Protein AF-A0A7L4TFS4-F1 (afdb_monomer_lite)

pLDDT: mean 77.37, std 21.73, range [30.05, 97.56]

Foldseek 3Di:
DDDDDPDPPPPPPPPPFWKKFWFALVRHTQAIEGADDPPPDPDPVVVVVVVVVVVPDDDDDPPPPPPPNRYWHKDPWDFDDDPPDWTKIKIKTAPPDPNCVSQDAQIKIWTQDPVRDIWIWGWHDWDWDQDPVHIMTIIMTTGPCCVCVPDDDPDDDDDPDDPQVSVCVSCVVDPDHDD

Radius of gyration: 22.45 Å; chains: 1; bounding box: 64×78×51 Å

Secondary structure (DSSP, 8-state):
-------------------EEEE-TTS-EEEEEEEPPTT----THHHHHHHHHHHH--S-----------EEEEEEEEEE--TTS--EEEEEEETT-GGGGG--TT-EEEEE-TTS-EEEEEEEEEEEEEETTEEEEEEEEEEGGGGGGS----S---SS--HHHHHHHHTTTSS----

Structure (mmCIF, N/CA/C/O backbone):
data_AF-A0A7L4TFS4-F1
#
_entry.id   AF-A0A7L4TFS4-F1
#
loop_
_atom_site.group_PDB
_atom_site.id
_atom_site.type_symbol
_atom_site.label_atom_id
_atom_site.label_alt_id
_atom_site.label_comp_id
_atom_site.label_asym_id
_atom_site.label_entity_id
_atom_site.label_seq_id
_atom_site.pdbx_PDB_ins_code
_atom_site.Cartn_x
_atom_site.Cartn_y
_atom_site.Cartn_z
_atom_site.occupancy
_atom_site.B_iso_or_equiv
_atom_site.auth_seq_id
_atom_site.auth_comp_id
_atom_site.auth_asym_id
_atom_site.auth_atom_id
_atom_site.pdbx_PDB_model_num
ATOM 1 N N . GLU A 1 1 ? 9.731 49.388 13.164 1.00 36.22 1 GLU A N 1
ATOM 2 C CA . GLU A 1 1 ? 10.157 48.911 11.827 1.00 36.22 1 GLU A CA 1
ATOM 3 C C . GLU A 1 1 ? 11.005 47.653 12.027 1.00 36.22 1 GLU A C 1
ATOM 5 O O . GLU A 1 1 ? 12.018 47.730 12.697 1.00 36.22 1 GLU A O 1
ATOM 10 N N . ARG A 1 2 ? 10.421 46.450 11.951 1.00 38.00 2 ARG A N 1
ATOM 11 C CA . ARG A 1 2 ? 10.399 45.509 10.805 1.00 38.00 2 ARG A CA 1
ATOM 12 C C . ARG A 1 2 ? 11.777 45.149 10.211 1.00 38.00 2 ARG A C 1
ATOM 14 O O . ARG A 1 2 ? 12.271 45.874 9.365 1.00 38.00 2 ARG A O 1
ATOM 21 N N . ALA A 1 3 ? 12.274 43.958 10.566 1.00 36.12 3 ALA A N 1
ATOM 22 C CA . ALA A 1 3 ? 13.016 43.020 9.701 1.00 36.12 3 ALA A CA 1
ATOM 23 C C . ALA A 1 3 ? 13.072 41.646 10.419 1.00 36.12 3 ALA A C 1
ATOM 25 O O . ALA A 1 3 ? 13.801 41.473 11.386 1.00 36.12 3 ALA A O 1
ATOM 26 N N . LEU A 1 4 ? 12.064 40.786 10.232 1.00 34.06 4 LEU A N 1
ATOM 27 C CA . LEU A 1 4 ? 12.082 39.614 9.337 1.00 34.06 4 LEU A CA 1
ATOM 28 C C . LEU A 1 4 ? 13.167 38.574 9.679 1.00 34.06 4 LEU A C 1
ATOM 30 O O . LEU A 1 4 ? 14.206 38.481 9.036 1.00 34.06 4 LEU A O 1
ATOM 34 N N . PHE A 1 5 ? 12.850 37.733 10.667 1.00 34.41 5 PHE A N 1
ATOM 35 C CA . PHE A 1 5 ? 13.432 36.400 10.823 1.00 34.41 5 PHE A CA 1
ATOM 36 C C . PHE A 1 5 ? 12.917 35.502 9.687 1.00 34.41 5 PHE A C 1
ATOM 38 O O . PHE A 1 5 ? 11.778 35.038 9.718 1.00 34.41 5 PHE A O 1
ATOM 45 N N . LEU A 1 6 ? 13.748 35.252 8.676 1.00 35.16 6 LEU A N 1
ATOM 46 C CA . LEU A 1 6 ? 13.524 34.175 7.712 1.00 35.16 6 LEU A CA 1
ATOM 47 C C . LEU A 1 6 ? 14.041 32.870 8.322 1.00 35.16 6 LEU A C 1
ATOM 49 O O . LEU A 1 6 ? 15.214 32.525 8.196 1.00 35.16 6 LEU A O 1
ATOM 53 N N . TRP A 1 7 ? 13.161 32.138 9.004 1.00 33.91 7 TRP A N 1
ATOM 54 C CA . TRP A 1 7 ? 13.427 30.741 9.325 1.00 33.91 7 TRP A CA 1
ATOM 55 C C . TRP A 1 7 ? 13.173 29.919 8.062 1.00 33.91 7 TRP A C 1
ATOM 57 O O . TRP A 1 7 ? 12.030 29.691 7.664 1.00 33.91 7 TRP A O 1
ATOM 67 N N . GLY A 1 8 ? 14.250 29.513 7.391 1.00 30.05 8 GLY A N 1
ATOM 68 C CA . GLY A 1 8 ? 14.171 28.525 6.327 1.00 30.05 8 GLY A CA 1
ATOM 69 C C . GLY A 1 8 ? 13.587 27.231 6.889 1.00 30.05 8 GLY A C 1
ATOM 70 O O . GLY A 1 8 ? 14.232 26.563 7.699 1.00 30.05 8 GLY A O 1
ATOM 71 N N . ARG A 1 9 ? 12.372 26.873 6.451 1.00 33.75 9 ARG A N 1
ATOM 72 C CA . ARG A 1 9 ? 11.839 25.512 6.573 1.00 33.75 9 ARG A CA 1
ATOM 73 C C . ARG A 1 9 ? 12.857 24.574 5.932 1.00 33.75 9 ARG A C 1
ATOM 75 O O . ARG A 1 9 ? 12.956 24.491 4.711 1.00 33.75 9 ARG A O 1
ATOM 82 N N . ARG A 1 10 ? 13.636 23.876 6.755 1.00 33.31 10 ARG A N 1
ATOM 83 C CA . ARG A 1 10 ? 14.422 22.737 6.288 1.00 33.31 10 ARG A CA 1
ATOM 84 C C . ARG A 1 10 ? 13.427 21.631 5.961 1.00 33.31 10 ARG A C 1
ATOM 86 O O . ARG A 1 10 ? 13.027 20.892 6.853 1.00 33.31 10 ARG A O 1
ATOM 93 N N . ASN A 1 11 ? 13.038 21.525 4.692 1.00 36.44 11 ASN A N 1
ATOM 94 C CA . ASN A 1 11 ? 12.529 20.274 4.144 1.00 36.44 11 ASN A CA 1
ATOM 95 C C . ASN A 1 11 ? 13.662 19.249 4.284 1.00 36.44 11 ASN A C 1
ATOM 97 O O . ASN A 1 11 ? 14.558 19.174 3.446 1.00 36.44 11 ASN A O 1
ATOM 101 N N . ARG A 1 12 ? 13.680 18.504 5.393 1.00 35.50 12 ARG A N 1
ATOM 102 C CA . ARG A 1 12 ? 14.518 17.312 5.520 1.00 35.50 12 ARG A CA 1
ATOM 103 C C . ARG A 1 12 ? 13.881 16.217 4.666 1.00 35.50 12 ARG A C 1
ATOM 105 O O . ARG A 1 12 ? 13.197 15.347 5.184 1.00 35.50 12 ARG A O 1
ATOM 112 N N . MET A 1 13 ? 14.120 16.258 3.358 1.00 36.56 13 MET A N 1
ATOM 113 C CA . MET A 1 13 ? 13.969 15.078 2.508 1.00 36.56 13 MET A CA 1
ATOM 114 C C . MET A 1 13 ? 15.159 14.154 2.778 1.00 36.56 13 MET A C 1
ATOM 116 O O . MET A 1 13 ? 16.134 14.144 2.037 1.00 36.56 13 MET A O 1
ATOM 120 N N . ASN A 1 14 ? 15.117 13.438 3.901 1.00 38.03 14 ASN A N 1
ATOM 121 C CA . ASN A 1 14 ? 15.953 12.262 4.108 1.00 38.03 14 ASN A CA 1
ATOM 122 C C . ASN A 1 14 ? 15.025 11.051 4.094 1.00 38.03 14 ASN A C 1
ATOM 124 O O . ASN A 1 14 ? 14.659 10.522 5.143 1.00 38.03 14 ASN A O 1
ATOM 128 N N . THR A 1 15 ? 14.571 10.677 2.900 1.00 46.62 15 THR A N 1
ATOM 129 C CA . THR A 1 15 ? 13.866 9.417 2.706 1.00 46.62 15 THR A CA 1
ATOM 130 C C . THR A 1 15 ? 14.908 8.316 2.852 1.00 46.62 15 THR A C 1
ATOM 132 O O . THR A 1 15 ? 15.678 8.038 1.932 1.00 46.62 15 THR A O 1
ATOM 135 N N . LYS A 1 16 ? 14.982 7.693 4.037 1.00 54.94 16 LYS A N 1
ATOM 136 C CA . LYS A 1 16 ? 15.531 6.336 4.120 1.00 54.94 16 LYS A CA 1
ATOM 137 C C . LYS A 1 16 ? 14.771 5.545 3.066 1.00 54.94 16 LYS A C 1
ATOM 139 O O . LYS A 1 16 ? 13.561 5.387 3.177 1.00 54.94 16 LYS A O 1
ATOM 144 N N . ARG A 1 17 ? 15.461 5.158 2.001 1.00 69.38 17 ARG A N 1
ATOM 145 C CA . ARG A 1 17 ? 14.849 4.403 0.924 1.00 69.38 17 ARG A CA 1
ATOM 146 C C . ARG A 1 17 ? 14.629 2.986 1.446 1.00 69.38 17 ARG A C 1
ATOM 148 O O . ARG A 1 17 ? 15.592 2.248 1.639 1.00 69.38 17 ARG A O 1
ATOM 155 N N . THR A 1 18 ? 13.395 2.682 1.820 1.00 83.75 18 THR A N 1
ATOM 156 C CA . THR A 1 18 ? 12.998 1.403 2.407 1.00 83.75 18 THR A CA 1
ATOM 157 C C . THR A 1 18 ? 12.487 0.468 1.314 1.00 83.75 18 THR A C 1
ATOM 159 O O . THR A 1 18 ? 11.941 0.941 0.319 1.00 83.75 18 THR A O 1
ATOM 162 N N . PRO A 1 19 ? 12.673 -0.854 1.455 1.00 92.50 19 PRO A N 1
ATOM 163 C CA . PRO A 1 19 ? 12.009 -1.802 0.574 1.00 92.50 19 PRO A CA 1
ATOM 164 C C . PRO A 1 19 ? 10.489 -1.630 0.623 1.00 92.50 19 PRO A C 1
ATOM 166 O O . PRO A 1 19 ? 9.943 -1.276 1.672 1.00 92.50 19 PRO A O 1
ATOM 169 N N . ILE A 1 20 ? 9.828 -1.924 -0.495 1.00 95.25 20 ILE A N 1
ATOM 170 C CA . ILE A 1 20 ? 8.368 -2.009 -0.577 1.00 95.25 20 ILE A CA 1
ATOM 171 C C . ILE A 1 20 ? 8.010 -3.473 -0.824 1.00 95.25 20 ILE A C 1
ATOM 173 O O . ILE A 1 20 ? 8.417 -4.049 -1.830 1.00 95.25 20 ILE A O 1
ATOM 177 N N . TRP A 1 21 ? 7.273 -4.094 0.089 1.00 96.69 21 TRP A N 1
ATOM 178 C CA . TRP A 1 21 ? 6.779 -5.459 -0.085 1.00 96.69 21 TRP A CA 1
ATOM 179 C C . TRP A 1 21 ? 5.439 -5.416 -0.812 1.00 96.69 21 TRP A C 1
ATOM 181 O O . TRP A 1 21 ? 4.534 -4.709 -0.377 1.00 96.69 21 TRP A O 1
ATOM 191 N N . ILE A 1 22 ? 5.324 -6.150 -1.915 1.00 97.19 22 ILE A N 1
ATOM 192 C CA . ILE A 1 22 ? 4.125 -6.188 -2.751 1.00 97.19 22 ILE A CA 1
ATOM 193 C C . ILE A 1 22 ? 3.446 -7.541 -2.586 1.00 97.19 22 ILE A C 1
ATOM 195 O O . ILE A 1 22 ? 4.044 -8.595 -2.840 1.00 97.19 22 ILE A O 1
ATOM 199 N N . TYR A 1 23 ? 2.187 -7.488 -2.180 1.00 96.69 23 TYR A N 1
ATOM 200 C CA . TYR A 1 23 ? 1.308 -8.632 -2.019 1.00 96.69 23 TYR A CA 1
ATOM 201 C C . TYR A 1 23 ? 0.198 -8.564 -3.063 1.00 96.69 23 TYR A C 1
ATOM 203 O O . TYR A 1 23 ? -0.232 -7.475 -3.452 1.00 96.69 23 TYR A O 1
ATOM 211 N N . ASP A 1 24 ? -0.265 -9.727 -3.508 1.00 94.50 24 ASP A N 1
ATOM 212 C CA . ASP A 1 24 ? -1.468 -9.811 -4.334 1.00 94.50 24 ASP A CA 1
ATOM 213 C C . ASP A 1 24 ? -2.740 -9.542 -3.508 1.00 94.50 24 ASP A C 1
ATOM 215 O O . ASP A 1 24 ? -2.692 -9.323 -2.292 1.00 94.50 24 ASP A O 1
ATOM 219 N N . LYS A 1 25 ? -3.895 -9.561 -4.176 1.00 91.81 25 LYS A N 1
ATOM 220 C CA . LYS A 1 25 ? -5.218 -9.424 -3.535 1.00 91.81 25 LYS A CA 1
ATOM 221 C C . LYS A 1 25 ? -5.541 -10.495 -2.480 1.00 91.81 25 LYS A C 1
ATOM 223 O O . LYS A 1 25 ? -6.433 -10.284 -1.666 1.00 91.81 25 LYS A O 1
ATOM 228 N N . ASP A 1 26 ? -4.853 -11.637 -2.520 1.00 93.06 26 ASP A N 1
ATOM 229 C CA . ASP A 1 26 ? -5.013 -12.742 -1.572 1.00 93.06 26 ASP A CA 1
ATOM 230 C C . ASP A 1 26 ? -4.005 -12.620 -0.405 1.00 93.06 26 ASP A C 1
ATOM 232 O O . ASP A 1 26 ? -3.820 -13.560 0.369 1.00 93.06 26 ASP A O 1
ATOM 236 N N . GLU A 1 27 ? -3.348 -11.457 -0.280 1.00 91.31 27 GLU A N 1
ATOM 237 C CA . GLU A 1 27 ? -2.348 -11.117 0.737 1.00 91.31 27 GLU A CA 1
ATOM 238 C C . GLU A 1 27 ? -1.116 -12.046 0.725 1.00 91.31 27 GLU A C 1
ATOM 240 O O . GLU A 1 27 ? -0.434 -12.240 1.736 1.00 91.31 27 GLU A O 1
ATOM 245 N N . ILE A 1 28 ? -0.771 -12.600 -0.442 1.00 94.12 28 ILE A N 1
ATOM 246 C CA . ILE A 1 28 ? 0.430 -13.417 -0.642 1.00 94.12 28 ILE A CA 1
ATOM 247 C C . ILE A 1 28 ? 1.557 -12.536 -1.177 1.00 94.12 28 ILE A C 1
ATOM 249 O O . ILE A 1 28 ? 1.419 -11.882 -2.208 1.00 94.12 28 ILE A O 1
ATOM 253 N N . LEU A 1 29 ? 2.717 -12.556 -0.509 1.00 94.12 29 LEU A N 1
ATOM 254 C CA . LEU A 1 29 ? 3.904 -11.820 -0.952 1.00 94.12 29 LEU A CA 1
ATOM 255 C C . LEU A 1 29 ? 4.355 -12.322 -2.331 1.00 94.12 29 LEU A C 1
ATOM 257 O O . LEU A 1 29 ? 4.719 -13.491 -2.490 1.00 94.12 29 LEU A O 1
ATOM 261 N N . ARG A 1 30 ? 4.382 -11.425 -3.319 1.00 93.25 30 ARG A N 1
ATOM 262 C CA . ARG A 1 30 ? 4.811 -11.736 -4.690 1.00 93.25 30 ARG A CA 1
ATOM 263 C C . ARG A 1 30 ? 6.151 -11.123 -5.050 1.00 93.25 30 ARG A C 1
ATOM 265 O O . ARG A 1 30 ? 6.908 -11.745 -5.791 1.00 93.25 30 ARG A O 1
ATOM 272 N N . LEU A 1 31 ? 6.439 -9.928 -4.540 1.00 93.19 31 LEU A N 1
ATOM 273 C CA . LEU A 1 31 ? 7.538 -9.107 -5.032 1.00 93.19 31 LEU A CA 1
ATOM 274 C C . LEU A 1 31 ? 8.111 -8.217 -3.921 1.00 93.19 31 LEU A C 1
ATOM 276 O O . LEU A 1 31 ? 7.385 -7.759 -3.039 1.00 93.19 31 LEU A O 1
ATOM 280 N N . ILE A 1 32 ? 9.417 -7.953 -3.971 1.00 92.94 32 ILE A N 1
ATOM 281 C CA . ILE A 1 32 ? 10.076 -6.974 -3.099 1.00 92.94 32 ILE A CA 1
ATOM 282 C C . ILE A 1 32 ? 10.688 -5.882 -3.971 1.00 92.94 32 ILE A C 1
ATOM 284 O O . ILE A 1 32 ? 11.612 -6.129 -4.737 1.00 92.94 32 ILE A O 1
ATOM 288 N N . LEU A 1 33 ? 10.210 -4.649 -3.843 1.00 92.69 33 LEU A N 1
ATOM 289 C CA . LEU A 1 33 ? 10.811 -3.513 -4.525 1.00 92.69 33 LEU A CA 1
ATOM 290 C C . LEU A 1 33 ? 11.987 -2.991 -3.716 1.00 92.69 33 LEU A C 1
ATOM 292 O O . LEU A 1 33 ? 11.855 -2.684 -2.529 1.00 92.69 33 LEU A O 1
ATOM 296 N N . LEU A 1 34 ? 13.128 -2.844 -4.376 1.00 90.25 34 LEU A N 1
ATOM 297 C CA . LEU A 1 34 ? 14.310 -2.229 -3.790 1.00 90.25 34 LEU A CA 1
ATOM 298 C C . LEU A 1 34 ? 14.482 -0.831 -4.369 1.00 90.25 34 LEU A C 1
ATOM 300 O O . LEU A 1 34 ? 14.193 -0.611 -5.544 1.00 90.25 34 LEU A O 1
ATOM 304 N N . PRO A 1 35 ? 14.946 0.144 -3.583 1.00 86.94 35 PRO A N 1
ATOM 305 C CA . PRO A 1 35 ? 15.196 1.454 -4.144 1.00 86.94 35 PRO A CA 1
ATOM 306 C C . PRO A 1 35 ? 16.286 1.377 -5.195 1.00 86.94 35 PRO A C 1
ATOM 308 O O . PRO A 1 35 ? 17.362 0.843 -4.926 1.00 86.94 35 PRO A O 1
ATOM 311 N N . ALA A 1 36 ? 16.034 1.961 -6.365 1.00 81.94 36 ALA A N 1
ATOM 312 C CA . ALA A 1 36 ? 17.072 2.096 -7.369 1.00 81.94 36 ALA A CA 1
ATOM 313 C C . ALA A 1 36 ? 18.269 2.837 -6.756 1.00 81.94 36 ALA A C 1
ATOM 315 O O . ALA A 1 36 ? 18.119 3.947 -6.231 1.00 81.94 36 ALA A O 1
ATOM 316 N N . ASP A 1 37 ? 19.454 2.232 -6.790 1.00 61.97 37 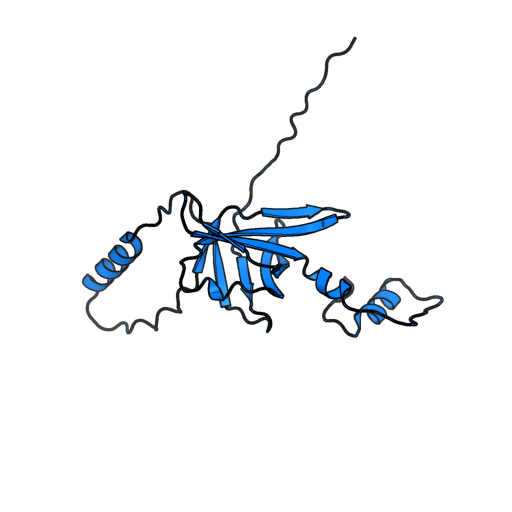ASP A N 1
ATOM 317 C CA . ASP A 1 37 ? 20.685 2.940 -6.453 1.00 61.97 37 ASP A CA 1
ATOM 318 C C . ASP A 1 37 ? 20.840 4.097 -7.461 1.00 61.97 37 ASP A C 1
ATOM 320 O O . ASP A 1 37 ? 20.668 3.870 -8.664 1.00 61.97 37 ASP A O 1
ATOM 324 N N . PRO A 1 38 ? 21.147 5.341 -7.039 1.00 49.31 38 PRO A N 1
ATOM 325 C CA . PRO A 1 38 ? 21.502 6.411 -7.977 1.00 49.31 38 PRO A CA 1
ATOM 326 C C . PRO A 1 38 ? 22.636 6.039 -8.957 1.00 49.31 38 PRO A C 1
ATOM 328 O O . PRO A 1 38 ? 22.808 6.731 -9.960 1.00 49.31 38 PRO A O 1
ATOM 331 N N . TYR A 1 39 ? 23.394 4.969 -8.692 1.00 38.12 39 TYR A N 1
ATOM 332 C CA . TYR A 1 39 ? 24.455 4.444 -9.550 1.00 38.12 39 TYR A CA 1
ATOM 333 C C . TYR A 1 39 ? 24.078 3.199 -10.366 1.00 38.12 39 TYR A C 1
ATOM 335 O O . TYR A 1 39 ? 24.870 2.792 -11.223 1.00 38.12 39 TYR A O 1
ATOM 343 N N . THR A 1 40 ? 22.881 2.628 -10.197 1.00 43.53 40 THR A N 1
ATOM 344 C CA . THR A 1 40 ? 22.407 1.544 -11.068 1.00 43.53 40 THR A CA 1
ATOM 345 C C . THR A 1 40 ? 21.942 2.138 -12.389 1.00 43.53 40 THR A C 1
ATOM 347 O O . THR A 1 40 ? 20.764 2.400 -12.622 1.00 43.53 40 THR A O 1
ATOM 350 N N . LYS A 1 41 ? 22.895 2.348 -13.299 1.00 35.50 41 LYS A N 1
ATOM 351 C CA . LYS A 1 41 ? 22.578 2.399 -14.724 1.00 35.50 41 LYS A CA 1
ATOM 352 C C . LYS A 1 41 ? 21.979 1.040 -15.083 1.00 35.50 41 LYS A C 1
ATOM 354 O O . LYS A 1 41 ? 22.654 0.029 -14.884 1.00 35.50 41 LYS A O 1
ATOM 359 N N . MET A 1 42 ? 20.745 1.015 -15.595 1.00 45.09 42 MET A N 1
ATOM 360 C CA . MET A 1 42 ? 20.202 -0.166 -16.274 1.00 45.09 42 MET A CA 1
ATOM 361 C C . MET A 1 42 ? 21.254 -0.624 -17.285 1.00 45.09 42 MET A C 1
ATOM 363 O O . MET A 1 42 ? 21.542 0.077 -18.255 1.00 45.09 42 MET A O 1
ATOM 367 N N . SER A 1 43 ? 21.913 -1.743 -16.999 1.00 39.00 43 SER A N 1
ATOM 368 C CA . SER A 1 43 ? 22.919 -2.301 -17.884 1.00 39.00 43 SER A CA 1
ATOM 369 C C . SER A 1 43 ? 22.874 -3.817 -17.821 1.00 39.00 43 SER A C 1
ATOM 371 O O . SER A 1 43 ? 22.878 -4.432 -16.755 1.00 39.00 43 SER A O 1
ATOM 373 N N . THR A 1 44 ? 22.904 -4.401 -19.012 1.00 45.81 44 THR A N 1
ATOM 374 C CA . THR A 1 44 ? 23.137 -5.809 -19.360 1.00 45.81 44 THR A CA 1
ATOM 375 C C . THR A 1 44 ? 24.336 -6.432 -18.619 1.00 45.81 44 THR A C 1
ATOM 377 O O . THR A 1 44 ? 24.483 -7.647 -18.567 1.00 45.81 44 THR A O 1
ATOM 380 N N . GLN A 1 45 ? 25.169 -5.606 -17.986 1.00 41.09 45 GLN A N 1
ATOM 381 C CA . GLN A 1 45 ? 26.378 -5.951 -17.249 1.00 41.09 45 GLN A CA 1
ATOM 382 C C . GLN A 1 45 ? 26.114 -6.726 -15.946 1.00 41.09 45 GLN A C 1
ATOM 384 O O . GLN A 1 45 ? 26.974 -7.487 -15.504 1.00 41.09 45 GLN A O 1
ATOM 389 N N . GLY A 1 46 ? 24.910 -6.610 -15.367 1.00 42.12 46 GLY A N 1
ATOM 390 C CA . GLY A 1 46 ? 24.483 -7.473 -14.256 1.00 42.12 46 GLY A CA 1
ATOM 391 C C . GLY A 1 46 ? 24.460 -8.960 -14.639 1.00 42.12 46 GLY A C 1
ATOM 392 O O . GLY A 1 46 ? 24.840 -9.807 -13.834 1.00 42.12 46 GLY A O 1
ATOM 393 N N . MET A 1 47 ? 24.130 -9.269 -15.901 1.00 43.16 47 MET A N 1
ATOM 394 C CA . MET A 1 47 ? 24.171 -10.638 -16.431 1.00 43.16 47 MET A CA 1
ATOM 395 C C . MET A 1 47 ? 25.606 -11.127 -16.687 1.00 43.16 47 MET A C 1
ATOM 397 O O . MET A 1 47 ? 25.892 -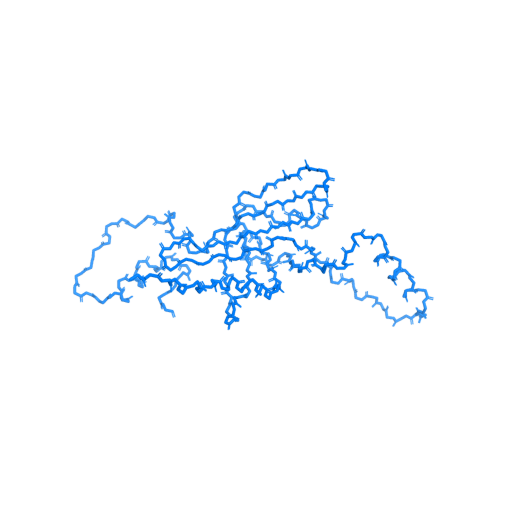12.311 -16.509 1.00 43.16 47 MET A O 1
ATOM 401 N N . GLU A 1 48 ? 26.531 -10.233 -17.054 1.00 48.47 48 GLU A N 1
ATOM 402 C CA . GLU A 1 48 ? 27.937 -10.592 -17.292 1.00 48.47 48 GLU A CA 1
ATOM 403 C C . GLU A 1 48 ? 28.656 -10.974 -15.996 1.00 48.47 48 GLU A C 1
ATOM 405 O O . GLU A 1 48 ? 29.373 -11.968 -15.979 1.00 48.47 48 GLU A O 1
ATOM 410 N N . ILE A 1 49 ? 28.431 -10.259 -14.886 1.00 47.94 49 ILE A N 1
ATOM 411 C CA . ILE A 1 49 ? 29.063 -10.588 -13.592 1.00 47.94 49 ILE A CA 1
ATOM 412 C C . ILE A 1 49 ? 28.659 -11.999 -13.131 1.00 47.94 49 ILE A C 1
ATOM 414 O O . ILE A 1 49 ? 29.492 -12.747 -12.614 1.00 47.94 49 ILE A O 1
ATOM 418 N N . GLN A 1 50 ? 27.412 -12.401 -13.385 1.00 48.22 50 GLN A N 1
ATOM 419 C CA . GLN A 1 50 ? 26.900 -13.733 -13.052 1.00 48.22 50 GLN A CA 1
ATOM 420 C C . GLN A 1 50 ? 27.447 -14.827 -13.989 1.00 48.22 50 GLN A C 1
ATOM 422 O O . GLN A 1 50 ? 27.794 -15.922 -13.533 1.00 48.22 50 GLN A O 1
ATOM 427 N N . GLN A 1 51 ? 27.619 -14.521 -15.282 1.00 50.25 51 GLN A N 1
ATOM 428 C CA . GLN A 1 51 ? 28.307 -15.406 -16.234 1.00 50.25 51 GLN A CA 1
ATOM 429 C C . GLN A 1 51 ? 29.804 -15.548 -15.935 1.00 50.25 51 GLN A C 1
ATOM 431 O O . GLN A 1 51 ? 30.357 -16.635 -16.059 1.00 50.25 51 GLN A O 1
ATOM 436 N N . MET A 1 52 ? 30.471 -14.486 -15.483 1.00 43.59 52 MET A N 1
ATOM 437 C CA . MET A 1 52 ? 31.881 -14.560 -15.104 1.00 43.59 52 MET A CA 1
ATOM 438 C C . MET A 1 52 ? 32.065 -15.352 -13.806 1.00 43.59 52 MET A C 1
ATOM 440 O O . MET A 1 52 ? 32.947 -16.202 -13.743 1.00 43.59 52 MET A O 1
ATOM 444 N N . ALA A 1 53 ? 31.208 -15.161 -12.798 1.00 48.06 53 ALA A N 1
ATOM 445 C CA . ALA A 1 53 ? 31.272 -15.916 -11.542 1.00 48.06 53 ALA A CA 1
ATOM 446 C C . ALA A 1 53 ? 31.086 -17.434 -11.745 1.00 48.06 53 ALA A C 1
ATOM 448 O O . ALA A 1 53 ? 31.761 -18.234 -11.095 1.00 48.06 53 ALA A O 1
ATOM 449 N N . SER A 1 54 ? 30.234 -17.831 -12.695 1.00 50.12 54 SER A N 1
ATOM 450 C CA . SER A 1 54 ? 30.008 -19.238 -13.061 1.00 50.12 54 SER A CA 1
ATOM 451 C C . SER A 1 54 ? 31.153 -19.864 -13.870 1.00 50.12 54 SER A C 1
ATOM 453 O O . SER A 1 54 ? 31.276 -21.086 -13.891 1.00 50.12 54 SER A O 1
ATOM 455 N N . MET A 1 55 ? 32.044 -19.063 -14.468 1.00 52.66 55 MET A N 1
ATOM 456 C CA . MET A 1 55 ? 33.249 -19.555 -15.156 1.00 52.66 55 MET A CA 1
ATOM 457 C C . MET A 1 55 ? 34.430 -19.850 -14.214 1.00 52.66 55 MET A C 1
ATOM 459 O O . MET A 1 55 ? 35.346 -20.567 -14.613 1.00 52.66 55 MET A O 1
ATOM 463 N N . PHE A 1 56 ? 34.433 -19.329 -12.979 1.00 55.94 56 PHE A N 1
ATOM 464 C CA . PHE A 1 56 ? 35.559 -19.481 -12.040 1.00 55.94 56 PHE A CA 1
ATOM 465 C C . PHE A 1 56 ? 35.370 -20.566 -10.966 1.00 55.94 56 PHE A C 1
ATOM 467 O O . PHE A 1 56 ? 36.351 -20.950 -10.329 1.00 55.94 56 PHE A O 1
ATOM 474 N N . TYR A 1 57 ? 34.161 -21.103 -10.781 1.00 46.97 57 TYR A N 1
ATOM 475 C CA . TYR A 1 57 ? 33.886 -22.158 -9.799 1.00 46.97 57 TYR A CA 1
ATOM 476 C C . TYR A 1 57 ? 33.563 -23.491 -10.483 1.00 46.97 57 TYR A C 1
ATOM 478 O O . TYR A 1 57 ? 32.483 -23.695 -11.030 1.00 46.97 57 TYR A O 1
ATOM 486 N N . GLY A 1 58 ? 34.525 -24.414 -10.444 1.00 44.16 58 GLY A N 1
ATOM 487 C CA . GLY A 1 58 ? 34.334 -25.799 -10.862 1.00 44.16 58 GLY A CA 1
ATOM 488 C C . GLY A 1 58 ? 33.504 -26.594 -9.851 1.00 44.16 58 GLY A C 1
ATOM 489 O O . GLY A 1 58 ? 33.867 -26.663 -8.683 1.00 44.16 58 GLY A O 1
ATOM 490 N N . SER A 1 59 ? 32.426 -27.196 -10.363 1.00 49.09 59 SER A N 1
ATOM 491 C CA . SER A 1 59 ? 31.699 -28.397 -9.910 1.00 49.09 59 SER A CA 1
ATOM 492 C C . SER A 1 59 ? 31.278 -28.529 -8.434 1.00 49.09 59 SER A C 1
ATOM 494 O O . SER A 1 59 ? 32.103 -28.717 -7.547 1.00 49.09 59 SER A O 1
ATOM 496 N N . GLU A 1 60 ? 29.951 -28.628 -8.266 1.00 46.41 60 GLU A N 1
ATOM 497 C CA . GLU A 1 60 ? 29.195 -29.162 -7.115 1.00 46.41 60 GLU A CA 1
ATOM 498 C C . GLU A 1 60 ? 28.860 -28.214 -5.958 1.00 46.41 60 GLU A C 1
ATOM 500 O O . GLU A 1 60 ? 28.827 -28.589 -4.790 1.00 46.41 60 GLU A O 1
ATOM 505 N N . VAL A 1 61 ? 28.413 -27.011 -6.302 1.00 45.34 61 VAL A N 1
ATOM 506 C CA . VAL A 1 61 ? 27.214 -26.487 -5.641 1.00 45.34 61 VAL A CA 1
ATOM 507 C C . VAL A 1 61 ? 26.136 -26.545 -6.709 1.00 45.34 61 VAL A C 1
ATOM 509 O O . VAL A 1 61 ? 26.215 -25.811 -7.693 1.00 45.34 61 VAL A O 1
ATOM 512 N N . GLN A 1 62 ? 25.178 -27.474 -6.589 1.00 39.97 62 GLN A N 1
ATOM 513 C CA . GLN A 1 62 ? 23.918 -27.303 -7.312 1.00 39.97 62 GLN A CA 1
ATOM 514 C C . GLN A 1 62 ? 23.448 -25.903 -6.926 1.00 39.97 62 GLN A C 1
ATOM 516 O O . GLN A 1 62 ? 23.294 -25.678 -5.722 1.00 39.97 62 GLN A O 1
ATOM 521 N N . PRO A 1 63 ? 23.303 -24.946 -7.862 1.00 48.66 63 PRO A N 1
ATOM 522 C CA . PRO A 1 63 ? 22.626 -23.726 -7.493 1.00 48.66 63 PRO A CA 1
ATOM 523 C C . PRO A 1 63 ? 21.276 -24.205 -6.973 1.00 48.66 63 PRO A C 1
ATOM 525 O O . PRO A 1 63 ? 20.526 -24.850 -7.714 1.00 48.66 63 PRO A O 1
ATOM 528 N N . GLU A 1 64 ? 20.988 -23.962 -5.689 1.00 40.72 64 GLU A N 1
ATOM 529 C CA . GLU A 1 64 ? 19.589 -23.858 -5.301 1.00 40.72 64 GLU A CA 1
ATOM 530 C C . GLU A 1 64 ? 18.954 -23.000 -6.396 1.00 40.72 64 GLU A C 1
ATOM 532 O O . GLU A 1 64 ? 19.579 -21.993 -6.769 1.00 40.72 64 GLU A O 1
ATOM 537 N N . PRO A 1 65 ? 17.836 -23.444 -7.014 1.00 40.38 65 PRO A N 1
ATOM 538 C CA . PRO A 1 65 ? 17.196 -22.656 -8.059 1.00 40.38 65 PRO A CA 1
ATOM 539 C C . PRO A 1 65 ? 17.158 -21.239 -7.509 1.00 40.38 65 PRO A C 1
ATOM 541 O O . PRO A 1 65 ? 16.710 -21.111 -6.362 1.00 40.38 65 PRO A O 1
ATOM 544 N N . PRO A 1 66 ? 17.759 -20.243 -8.202 1.00 44.47 66 PRO A N 1
ATOM 545 C CA . PRO A 1 66 ? 17.894 -18.915 -7.630 1.00 44.47 66 PRO A CA 1
ATOM 546 C C . PRO A 1 66 ? 16.508 -18.593 -7.122 1.00 44.47 66 PRO A C 1
ATOM 548 O O . PRO A 1 66 ? 15.568 -18.711 -7.911 1.00 44.47 66 PRO A O 1
ATOM 551 N N . ALA A 1 67 ? 16.364 -18.392 -5.803 1.00 47.50 67 ALA A N 1
ATOM 552 C CA . ALA A 1 67 ? 15.099 -17.968 -5.232 1.00 47.50 67 ALA A CA 1
ATOM 553 C C . ALA A 1 67 ? 14.725 -16.791 -6.108 1.00 47.50 67 ALA A C 1
ATOM 555 O O . ALA A 1 67 ? 15.494 -15.828 -6.083 1.00 47.50 67 ALA A O 1
ATOM 556 N N . GLU A 1 68 ? 13.750 -16.994 -7.014 1.00 49.16 68 GLU A N 1
ATOM 557 C CA . GLU A 1 68 ? 13.636 -16.176 -8.225 1.00 49.16 68 GLU A CA 1
ATOM 558 C C . GLU A 1 68 ? 13.793 -14.749 -7.755 1.00 49.16 68 GLU A C 1
ATOM 560 O O . GLU A 1 68 ? 13.104 -14.383 -6.797 1.00 49.16 68 GLU A O 1
ATOM 565 N N . ASP A 1 69 ? 14.792 -14.030 -8.271 1.00 61.88 69 ASP A N 1
ATOM 566 C CA . ASP A 1 69 ? 15.125 -12.704 -7.767 1.00 61.88 69 ASP A CA 1
ATOM 567 C C . ASP A 1 69 ? 13.972 -11.783 -8.177 1.00 61.88 69 ASP A C 1
ATOM 569 O O . ASP A 1 69 ? 13.999 -11.083 -9.184 1.00 61.88 69 ASP A O 1
ATOM 573 N N . ARG A 1 70 ? 12.867 -11.885 -7.433 1.00 73.94 70 ARG A N 1
ATOM 574 C CA . ARG A 1 70 ? 11.609 -11.168 -7.597 1.00 73.94 70 ARG A CA 1
ATOM 575 C C . ARG A 1 70 ? 11.800 -9.816 -6.946 1.00 73.94 70 ARG A C 1
ATOM 577 O O . ARG A 1 70 ? 11.044 -9.410 -6.059 1.00 73.94 70 ARG A O 1
ATOM 584 N N . THR A 1 71 ? 12.868 -9.151 -7.362 1.00 86.12 71 THR A N 1
ATOM 585 C CA . THR A 1 71 ? 13.158 -7.787 -7.001 1.00 86.12 71 THR A CA 1
ATOM 586 C C . THR A 1 71 ? 13.032 -6.916 -8.232 1.00 86.12 71 THR A C 1
ATOM 588 O O . THR A 1 71 ? 13.432 -7.281 -9.333 1.00 86.12 71 THR A O 1
ATOM 591 N N . ILE A 1 72 ? 12.390 -5.767 -8.053 1.00 89.88 72 ILE A N 1
ATOM 592 C CA . ILE A 1 72 ? 12.282 -4.740 -9.086 1.00 89.88 72 ILE A CA 1
ATOM 593 C C . ILE A 1 72 ? 12.797 -3.441 -8.470 1.00 89.88 72 ILE A C 1
ATOM 595 O O . ILE A 1 72 ? 12.424 -3.120 -7.335 1.00 89.88 72 ILE A O 1
ATOM 599 N N . PRO A 1 73 ? 13.652 -2.677 -9.167 1.00 91.62 73 PRO A N 1
ATOM 600 C CA . PRO A 1 73 ? 14.021 -1.355 -8.698 1.00 91.62 73 PRO A CA 1
ATOM 601 C C . PRO A 1 73 ? 12.804 -0.424 -8.739 1.00 91.62 73 PRO A C 1
ATOM 603 O O . PRO A 1 73 ? 12.093 -0.381 -9.742 1.00 91.62 73 PRO A O 1
ATOM 606 N N . TYR A 1 74 ? 12.593 0.366 -7.688 1.00 91.94 74 TYR A N 1
ATOM 607 C CA . TYR A 1 74 ? 11.620 1.456 -7.709 1.00 91.94 74 TYR A CA 1
ATOM 608 C C . TYR A 1 74 ? 12.294 2.831 -7.713 1.00 91.94 74 TYR A C 1
ATOM 610 O O . TYR A 1 74 ? 13.390 3.033 -7.174 1.00 91.94 74 TYR A O 1
ATOM 618 N N . PHE A 1 75 ? 11.591 3.796 -8.294 1.00 89.94 75 PHE A N 1
ATOM 619 C CA . PHE A 1 75 ? 11.967 5.200 -8.393 1.00 89.94 75 PHE A CA 1
ATOM 620 C C . PHE A 1 75 ? 10.882 6.080 -7.775 1.00 89.94 75 PHE A C 1
ATOM 622 O O . PHE A 1 75 ? 9.756 5.637 -7.553 1.00 89.94 75 PHE A O 1
ATOM 629 N N . ASN A 1 76 ? 11.235 7.336 -7.489 1.00 89.50 76 ASN A N 1
ATOM 630 C CA . ASN A 1 76 ? 10.294 8.382 -7.068 1.00 89.50 76 ASN A CA 1
ATOM 631 C C . ASN A 1 76 ? 9.369 8.000 -5.895 1.00 89.50 76 ASN A C 1
ATOM 633 O O . ASN A 1 76 ? 8.289 8.563 -5.754 1.00 89.50 76 ASN A O 1
ATOM 637 N N . GLY A 1 77 ? 9.812 7.080 -5.029 1.00 91.06 77 GLY A N 1
ATOM 638 C CA . GLY A 1 77 ? 9.028 6.627 -3.885 1.00 91.06 77 GLY A CA 1
ATOM 639 C C . GLY A 1 77 ? 8.746 7.757 -2.899 1.00 91.06 77 GLY A C 1
ATOM 640 O O . GLY A 1 77 ? 9.676 8.400 -2.397 1.00 91.06 77 GLY A O 1
ATOM 641 N N . ARG A 1 78 ? 7.467 7.971 -2.602 1.00 92.12 78 ARG A N 1
ATOM 642 C CA . ARG A 1 78 ? 6.974 9.030 -1.731 1.00 92.12 78 ARG A CA 1
ATOM 643 C C . ARG A 1 78 ? 5.877 8.493 -0.819 1.00 92.12 78 ARG A C 1
ATOM 645 O O . ARG A 1 78 ? 4.766 8.235 -1.260 1.00 92.12 78 ARG A O 1
ATOM 652 N N . TYR A 1 79 ? 6.205 8.393 0.464 1.00 92.75 79 TYR A N 1
ATOM 653 C CA . TYR A 1 79 ? 5.243 8.202 1.545 1.00 92.75 79 TYR A CA 1
ATOM 654 C C . TYR A 1 79 ? 4.763 9.571 2.044 1.00 92.75 79 TYR A C 1
ATOM 656 O O . TYR A 1 79 ? 5.590 10.441 2.344 1.00 92.75 79 TYR A O 1
ATOM 664 N N . THR A 1 80 ? 3.448 9.769 2.113 1.00 91.38 80 THR A N 1
ATOM 665 C CA . THR A 1 80 ? 2.811 10.984 2.629 1.00 91.38 80 THR A CA 1
ATOM 666 C C . THR A 1 80 ? 1.869 10.622 3.770 1.00 91.38 80 THR A C 1
ATOM 668 O O . THR A 1 80 ? 0.980 9.798 3.601 1.00 91.38 80 THR A O 1
ATOM 671 N N . GLU A 1 81 ? 2.037 11.288 4.910 1.00 87.50 81 GLU A N 1
ATOM 672 C CA . GLU A 1 81 ? 1.174 11.154 6.082 1.00 87.50 81 GLU A CA 1
ATOM 673 C C . GLU A 1 81 ? 0.673 12.539 6.495 1.00 87.50 81 GLU A C 1
ATOM 675 O O . GLU A 1 81 ? 1.458 13.487 6.629 1.00 87.50 81 GLU A O 1
ATOM 680 N N . GLN A 1 82 ? -0.638 12.676 6.674 1.00 85.88 82 GLN A N 1
ATOM 681 C CA . GLN A 1 82 ? -1.275 13.921 7.087 1.00 85.88 82 GLN A CA 1
ATOM 682 C C . GLN A 1 82 ? -2.097 13.686 8.353 1.00 85.88 82 GLN A C 1
ATOM 684 O O . GLN A 1 82 ? -2.975 12.837 8.370 1.00 85.88 82 GLN A O 1
ATOM 689 N N . LEU A 1 83 ? -1.877 14.505 9.388 1.00 76.12 83 LEU A N 1
ATOM 690 C CA . LEU A 1 83 ? -2.540 14.382 10.701 1.00 76.12 83 LEU A CA 1
ATOM 691 C C . LEU A 1 83 ? -4.074 14.262 10.650 1.00 76.12 83 LEU A C 1
ATOM 693 O O . LEU A 1 83 ? -4.655 13.630 11.519 1.00 76.12 83 LEU A O 1
ATOM 697 N N . ASN A 1 84 ? -4.719 14.899 9.672 1.00 76.69 84 ASN A N 1
ATOM 698 C CA . ASN A 1 84 ? -6.173 14.871 9.471 1.00 76.69 84 ASN A CA 1
ATOM 699 C C . ASN A 1 84 ? -6.512 14.640 7.992 1.00 76.69 84 ASN A C 1
ATOM 701 O O . ASN A 1 84 ? -7.450 15.240 7.465 1.00 76.69 84 ASN A O 1
ATOM 705 N N . GLY A 1 85 ? -5.669 13.899 7.285 1.00 78.06 85 GLY A N 1
ATOM 706 C CA . GLY A 1 85 ? -5.798 13.742 5.848 1.00 78.06 85 GLY A CA 1
ATOM 707 C C . GLY A 1 85 ? -5.368 12.366 5.397 1.00 78.06 85 GLY A C 1
ATOM 708 O O . GLY A 1 85 ? -5.241 11.436 6.182 1.00 78.06 85 GLY A O 1
ATOM 709 N N . GLU A 1 86 ? -5.150 12.275 4.100 1.00 83.75 86 GLU A N 1
ATOM 710 C CA . GLU A 1 86 ? -4.805 11.034 3.438 1.00 83.75 86 GLU A CA 1
ATOM 711 C C . GLU A 1 86 ? -3.405 10.546 3.823 1.00 83.75 86 GLU A C 1
ATOM 713 O O . GLU A 1 86 ? -2.439 11.322 3.879 1.00 83.75 86 GLU A O 1
ATOM 718 N N . VAL A 1 87 ? -3.327 9.236 4.041 1.00 90.88 87 VAL A N 1
ATOM 719 C CA . VAL A 1 87 ? -2.092 8.464 4.082 1.00 90.88 87 VAL A CA 1
ATOM 720 C C . VAL A 1 87 ? -1.929 7.815 2.711 1.00 90.88 87 VAL A C 1
ATOM 722 O O . VAL A 1 87 ? -2.824 7.108 2.255 1.00 90.88 87 VAL A O 1
ATOM 725 N N . SER A 1 88 ? -0.818 8.080 2.028 1.00 94.62 88 SER A N 1
ATOM 726 C CA . SER A 1 88 ? -0.600 7.578 0.668 1.00 94.62 88 SER A CA 1
ATOM 727 C C . SER A 1 88 ? 0.850 7.223 0.373 1.00 94.62 88 SER A C 1
ATOM 729 O O . SER A 1 88 ? 1.796 7.725 0.994 1.00 94.62 88 SER A O 1
ATOM 731 N N . LEU A 1 89 ? 1.010 6.334 -0.602 1.00 95.88 89 LEU A N 1
ATOM 732 C CA . LEU A 1 89 ? 2.280 5.878 -1.133 1.00 95.88 89 LEU A CA 1
ATOM 733 C C . LEU A 1 89 ? 2.257 5.982 -2.660 1.00 95.88 89 LEU A C 1
ATOM 735 O O . LEU A 1 89 ? 1.422 5.387 -3.332 1.00 95.88 89 LEU A O 1
ATOM 739 N N . GLU A 1 90 ? 3.22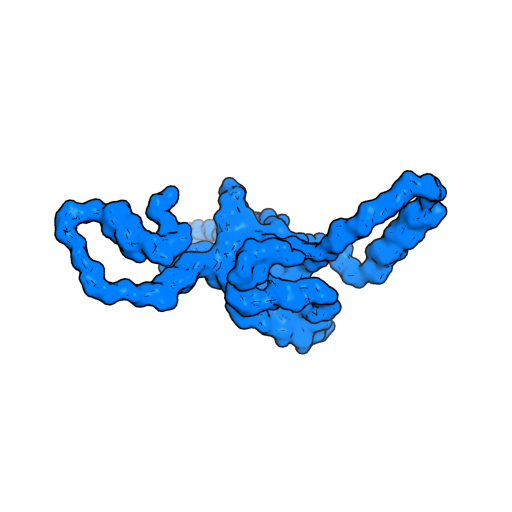2 6.708 -3.209 1.00 95.62 90 GLU A N 1
ATOM 740 C CA . GLU A 1 90 ? 3.447 6.820 -4.650 1.00 95.62 90 GLU A CA 1
ATOM 741 C C . GLU A 1 90 ? 4.822 6.254 -5.000 1.00 95.62 90 GLU A C 1
ATOM 743 O O . GLU A 1 90 ? 5.789 6.509 -4.280 1.00 95.62 90 GLU A O 1
ATOM 748 N N . PHE A 1 91 ? 4.940 5.504 -6.094 1.00 94.50 91 PHE A N 1
ATOM 749 C CA . PHE A 1 91 ? 6.231 5.048 -6.617 1.00 94.50 91 PHE A CA 1
ATOM 750 C C . PHE A 1 91 ? 6.149 4.696 -8.104 1.00 94.50 91 PHE A C 1
ATOM 752 O O . PHE A 1 91 ? 5.072 4.595 -8.688 1.00 94.50 91 PHE A O 1
ATOM 759 N N . GLU A 1 92 ? 7.307 4.497 -8.725 1.00 94.50 92 GLU A N 1
ATOM 760 C CA . GLU A 1 92 ? 7.419 4.077 -10.119 1.00 94.50 92 GLU A CA 1
ATOM 761 C C . GLU A 1 92 ? 8.341 2.867 -10.255 1.00 94.50 92 GLU A C 1
ATOM 763 O O . GLU A 1 92 ? 9.306 2.739 -9.505 1.00 94.50 92 GLU A O 1
ATOM 768 N N . VAL A 1 93 ? 8.092 2.020 -11.250 1.00 93.56 93 VAL A N 1
ATOM 769 C CA . VAL A 1 93 ? 8.940 0.869 -11.607 1.00 93.56 93 VAL A CA 1
ATOM 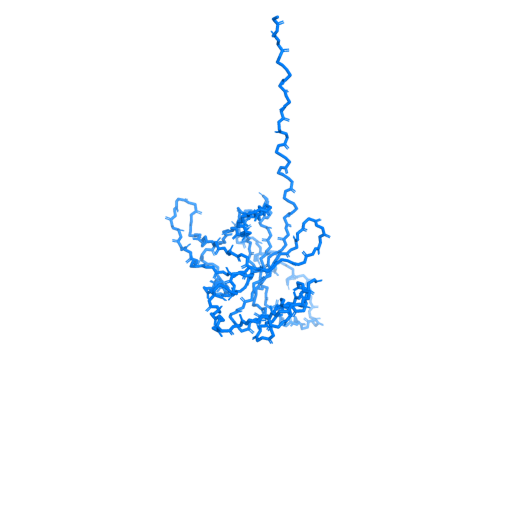770 C C . VAL A 1 93 ? 9.093 0.761 -13.133 1.00 93.56 93 VAL A C 1
ATOM 772 O O . VAL A 1 93 ? 8.266 1.327 -13.855 1.00 93.56 93 VAL A O 1
ATOM 775 N N . PRO A 1 94 ? 10.105 0.049 -13.666 1.00 92.81 94 PRO A N 1
ATOM 776 C CA . PRO A 1 94 ? 10.185 -0.244 -15.098 1.00 92.81 94 PRO A CA 1
ATOM 777 C C . PRO A 1 94 ? 8.983 -1.094 -15.536 1.00 92.81 94 PRO A C 1
ATOM 779 O O . PRO A 1 94 ? 8.727 -2.147 -14.949 1.00 92.81 94 PRO A O 1
ATOM 782 N N . ALA A 1 95 ? 8.225 -0.646 -16.543 1.00 91.25 95 ALA A N 1
ATOM 783 C CA . ALA A 1 95 ? 7.032 -1.378 -16.996 1.00 91.25 95 ALA A CA 1
ATOM 784 C C . ALA A 1 95 ? 7.359 -2.578 -17.901 1.00 91.25 95 ALA A C 1
ATOM 786 O O . ALA A 1 95 ? 6.480 -3.377 -18.203 1.00 91.25 95 ALA A O 1
ATOM 787 N N . ASP A 1 96 ? 8.609 -2.705 -18.340 1.00 88.69 96 ASP A N 1
ATOM 788 C CA . ASP A 1 96 ? 9.128 -3.807 -19.152 1.00 88.69 96 ASP A CA 1
ATOM 789 C C . ASP A 1 96 ? 9.721 -4.956 -18.317 1.00 88.69 96 ASP A C 1
ATOM 791 O O . ASP A 1 96 ? 10.165 -5.961 -18.872 1.00 88.69 96 ASP A O 1
ATOM 795 N N . HIS A 1 97 ? 9.714 -4.840 -16.986 1.00 89.12 97 HIS A N 1
ATOM 796 C CA . HIS A 1 97 ? 10.225 -5.875 -16.095 1.00 89.12 97 HIS A CA 1
ATOM 797 C C . HIS A 1 97 ? 9.286 -7.095 -16.038 1.00 89.12 97 HIS A C 1
ATOM 799 O O . HIS A 1 97 ? 8.083 -6.947 -15.838 1.00 89.12 97 HIS A O 1
ATOM 805 N N . GLU A 1 98 ? 9.829 -8.316 -16.107 1.00 88.69 98 GLU A N 1
ATOM 806 C CA . GLU A 1 98 ? 9.048 -9.571 -16.157 1.00 88.69 98 GLU A CA 1
ATOM 807 C C . GLU A 1 98 ? 8.051 -9.733 -14.992 1.00 88.69 98 GLU A C 1
ATOM 809 O O . GLU A 1 98 ? 6.908 -10.139 -15.180 1.00 88.69 98 GLU A O 1
ATOM 814 N N . ASN A 1 99 ? 8.471 -9.339 -13.790 1.00 89.44 99 ASN A N 1
ATOM 815 C CA . ASN A 1 99 ? 7.692 -9.446 -12.557 1.00 89.44 99 ASN A CA 1
ATOM 816 C C . ASN A 1 99 ? 6.745 -8.254 -12.305 1.00 89.44 99 ASN A C 1
ATOM 818 O O . ASN A 1 99 ? 6.059 -8.230 -11.283 1.00 89.44 99 ASN A O 1
ATOM 822 N N . VAL A 1 100 ? 6.686 -7.252 -13.197 1.00 91.69 100 VAL A N 1
ATOM 823 C CA . VAL A 1 100 ? 5.870 -6.041 -12.974 1.00 91.69 100 VAL A CA 1
ATOM 824 C C . VAL A 1 100 ? 4.369 -6.346 -12.918 1.00 91.69 100 VAL A C 1
ATOM 826 O O . VAL A 1 100 ? 3.605 -5.600 -12.309 1.00 91.69 100 VAL A O 1
ATOM 829 N N . GLY A 1 101 ? 3.948 -7.462 -13.523 1.00 92.19 101 GLY A N 1
ATOM 830 C CA . GLY A 1 101 ? 2.562 -7.928 -13.515 1.00 92.19 101 GLY A CA 1
ATOM 831 C C . GLY A 1 101 ? 2.025 -8.284 -12.126 1.00 92.19 101 GLY A C 1
ATOM 832 O O . GLY A 1 101 ? 0.814 -8.347 -11.962 1.00 92.19 101 GLY A O 1
ATOM 833 N N . TYR A 1 102 ? 2.893 -8.467 -11.123 1.00 94.00 102 TYR A N 1
ATOM 834 C CA . TYR A 1 102 ? 2.472 -8.679 -9.734 1.00 94.00 102 TYR A CA 1
ATOM 835 C C . TYR A 1 102 ? 2.018 -7.395 -9.023 1.00 94.00 102 TYR A C 1
ATOM 837 O O . TYR A 1 102 ? 1.497 -7.468 -7.915 1.00 94.00 102 TYR A O 1
ATOM 845 N N . ILE A 1 103 ? 2.225 -6.222 -9.628 1.00 95.62 103 ILE A N 1
ATOM 846 C CA . ILE A 1 103 ? 1.714 -4.948 -9.115 1.00 95.62 103 ILE A CA 1
ATOM 847 C C . ILE A 1 103 ? 0.338 -4.720 -9.741 1.00 95.62 103 ILE A C 1
ATOM 849 O O . ILE A 1 103 ? 0.216 -4.163 -10.835 1.00 95.62 103 ILE A O 1
ATOM 853 N N . GLU A 1 104 ? -0.693 -5.182 -9.044 1.00 95.06 104 GLU A N 1
ATOM 854 C CA . GLU A 1 104 ? -2.080 -5.169 -9.506 1.00 95.06 104 GLU A CA 1
ATOM 855 C C . GLU A 1 104 ? -2.966 -4.236 -8.674 1.00 95.06 104 GLU A C 1
ATOM 857 O O . GLU A 1 104 ? -2.676 -3.945 -7.513 1.00 95.06 104 GLU A O 1
ATOM 862 N N . ASN A 1 105 ? -4.060 -3.767 -9.281 1.00 95.94 105 ASN A N 1
ATOM 863 C CA . ASN A 1 105 ? -5.101 -3.048 -8.551 1.00 95.94 105 ASN A CA 1
ATOM 864 C C . ASN A 1 105 ? -5.673 -3.933 -7.433 1.00 95.94 105 ASN A C 1
ATOM 866 O O . ASN A 1 105 ? -5.848 -5.133 -7.630 1.00 95.94 105 ASN A O 1
ATOM 870 N N . ASP A 1 106 ? -5.971 -3.322 -6.290 1.00 95.19 106 ASP A N 1
ATOM 871 C CA . ASP A 1 106 ? -6.424 -3.952 -5.044 1.00 95.19 106 ASP A CA 1
ATOM 872 C C . ASP A 1 106 ? -5.410 -4.896 -4.368 1.00 95.19 106 ASP A C 1
ATOM 874 O O . ASP A 1 106 ? -5.680 -5.398 -3.274 1.00 95.19 106 ASP A O 1
ATOM 878 N N . GLY A 1 107 ? -4.207 -5.062 -4.934 1.00 96.69 107 GLY A N 1
ATOM 879 C CA . GLY A 1 107 ? -3.064 -5.638 -4.223 1.00 96.69 107 GLY A CA 1
ATOM 880 C C . GLY A 1 107 ? -2.619 -4.766 -3.043 1.00 96.69 107 GLY A C 1
ATOM 881 O O . GLY A 1 107 ? -3.132 -3.661 -2.825 1.00 96.69 107 GLY A O 1
ATOM 882 N N . ARG A 1 108 ? -1.638 -5.238 -2.266 1.00 97.31 108 ARG A N 1
ATOM 883 C CA . ARG A 1 108 ? -1.090 -4.483 -1.125 1.00 97.31 108 ARG A CA 1
ATOM 884 C C . ARG A 1 108 ? 0.354 -4.075 -1.354 1.00 97.31 108 ARG A C 1
ATOM 886 O O . ARG A 1 108 ? 1.163 -4.853 -1.853 1.00 97.31 108 ARG A O 1
ATOM 893 N N . ALA A 1 109 ? 0.692 -2.871 -0.914 1.00 97.56 109 ALA A 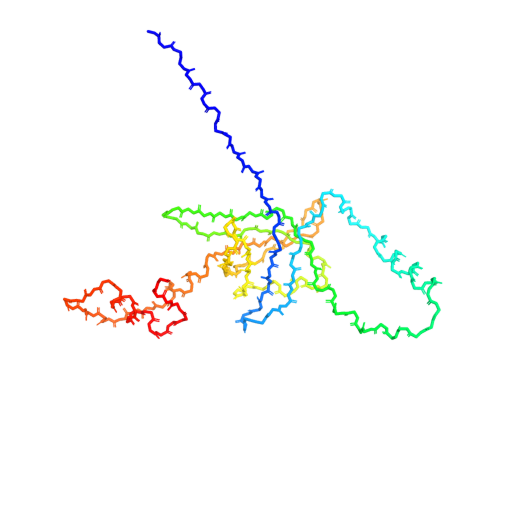N 1
ATOM 894 C CA . ALA A 1 109 ? 2.067 -2.423 -0.754 1.00 97.56 109 ALA A CA 1
ATOM 895 C C . ALA A 1 109 ? 2.337 -2.182 0.731 1.00 97.56 109 ALA A C 1
ATOM 897 O O . ALA A 1 109 ? 1.533 -1.564 1.418 1.00 97.56 109 ALA A O 1
ATOM 898 N N . VAL A 1 110 ? 3.471 -2.655 1.238 1.00 97.38 110 VAL A N 1
ATOM 899 C CA . VAL A 1 110 ? 3.875 -2.453 2.632 1.00 97.38 110 VAL A CA 1
ATOM 900 C C . VAL A 1 110 ? 5.242 -1.794 2.658 1.00 97.38 110 VAL A C 1
ATOM 902 O O . VAL A 1 110 ? 6.140 -2.197 1.920 1.00 97.38 110 VAL A O 1
ATOM 905 N N . ILE A 1 111 ? 5.424 -0.805 3.528 1.00 94.75 111 ILE A N 1
ATOM 906 C CA . ILE A 1 111 ? 6.727 -0.184 3.805 1.00 94.75 111 ILE A CA 1
ATOM 907 C C . ILE A 1 111 ? 7.022 -0.227 5.300 1.00 94.75 111 ILE A C 1
ATOM 909 O O . ILE A 1 111 ? 6.151 -0.523 6.117 1.00 94.75 111 ILE A O 1
ATOM 913 N N . ARG A 1 112 ? 8.255 0.130 5.662 1.00 91.44 112 ARG A N 1
ATOM 914 C CA . ARG A 1 112 ? 8.571 0.572 7.024 1.00 91.44 112 ARG A CA 1
ATOM 915 C C . ARG A 1 112 ? 8.587 2.094 7.090 1.00 91.44 112 ARG A C 1
ATOM 917 O O . ARG A 1 112 ? 9.244 2.719 6.253 1.00 91.44 112 ARG A O 1
ATOM 924 N N . ASP A 1 113 ? 7.897 2.657 8.077 1.00 87.94 113 ASP A N 1
ATOM 925 C CA . ASP A 1 113 ? 7.909 4.092 8.368 1.00 87.94 113 ASP A CA 1
ATOM 926 C C . ASP A 1 113 ? 9.233 4.541 9.029 1.00 87.94 113 ASP A C 1
ATOM 928 O O . ASP A 1 113 ? 10.212 3.788 9.123 1.00 87.94 113 ASP A O 1
ATOM 932 N N . HIS A 1 114 ? 9.292 5.803 9.468 1.00 84.56 114 HIS A N 1
ATOM 933 C CA . HIS A 1 114 ? 10.477 6.348 10.135 1.00 84.56 114 HIS A CA 1
ATOM 934 C C . HIS A 1 114 ? 10.760 5.702 11.501 1.00 84.56 114 HIS A C 1
ATOM 936 O O . HIS A 1 114 ? 11.928 5.600 11.891 1.00 84.56 114 HIS A O 1
ATOM 942 N N . ASP A 1 115 ? 9.710 5.251 12.184 1.00 85.31 115 ASP A N 1
ATOM 943 C CA . ASP A 1 115 ? 9.757 4.645 13.513 1.00 85.31 115 ASP A CA 1
ATOM 944 C C . ASP A 1 115 ? 9.981 3.120 13.449 1.00 85.31 115 ASP A C 1
ATOM 946 O O . ASP A 1 115 ? 10.242 2.472 14.462 1.00 85.31 115 ASP A O 1
ATOM 950 N N . GLY A 1 116 ? 9.987 2.551 12.240 1.00 86.25 116 GLY A N 1
ATOM 951 C CA . GLY A 1 116 ? 10.233 1.140 11.961 1.00 86.25 116 GLY A CA 1
ATOM 952 C C . GLY A 1 116 ? 8.976 0.271 11.950 1.00 86.25 116 GLY A C 1
ATOM 953 O O . GLY A 1 116 ? 9.106 -0.946 11.752 1.00 86.25 116 GLY A O 1
ATOM 954 N N . ASN A 1 117 ? 7.793 0.868 12.121 1.00 89.38 117 ASN A N 1
ATOM 955 C CA . ASN A 1 117 ? 6.515 0.172 12.034 1.00 89.38 117 ASN A CA 1
ATOM 956 C C . ASN A 1 117 ? 6.197 -0.158 10.579 1.00 89.38 117 ASN A C 1
ATOM 958 O O . ASN A 1 117 ? 6.623 0.538 9.655 1.00 89.38 117 ASN A O 1
ATOM 962 N N . PHE A 1 118 ? 5.450 -1.238 10.378 1.00 92.31 118 PHE A N 1
ATOM 963 C CA . PHE A 1 118 ? 4.925 -1.567 9.063 1.00 92.31 118 PHE A CA 1
ATOM 964 C C . PHE A 1 118 ? 3.667 -0.755 8.788 1.00 92.31 118 PHE A C 1
ATOM 966 O O . PHE A 1 118 ? 2.774 -0.703 9.630 1.00 92.31 118 PHE A O 1
ATOM 973 N N . VAL A 1 119 ? 3.608 -0.164 7.599 1.00 93.69 119 VAL A N 1
ATOM 974 C CA . VAL A 1 119 ? 2.441 0.569 7.107 1.00 93.69 119 VAL A CA 1
ATOM 975 C C . VAL A 1 119 ? 1.993 -0.085 5.813 1.00 93.69 119 VAL A C 1
ATOM 977 O O . VAL A 1 119 ? 2.808 -0.285 4.908 1.00 93.69 119 VAL A O 1
ATOM 980 N N . GLU A 1 120 ? 0.718 -0.449 5.762 1.00 95.50 120 GLU A N 1
ATOM 981 C CA . GLU A 1 120 ? 0.080 -1.108 4.627 1.00 95.50 120 GLU A CA 1
ATOM 982 C C . GLU A 1 120 ? -0.719 -0.100 3.795 1.00 95.50 120 GLU A C 1
ATOM 984 O O . GLU A 1 120 ? -1.344 0.815 4.334 1.00 95.50 120 GLU A O 1
ATOM 989 N N . PHE A 1 121 ? -0.703 -0.305 2.480 1.00 97.19 121 PHE A N 1
ATOM 990 C CA . PHE A 1 121 ? -1.419 0.475 1.486 1.00 97.19 121 PHE A CA 1
ATOM 991 C C . PHE A 1 121 ? -2.154 -0.441 0.507 1.00 97.19 121 PHE A C 1
ATOM 993 O O . PHE A 1 121 ? -1.662 -1.521 0.167 1.00 97.19 121 PHE A O 1
ATOM 1000 N N . ILE A 1 122 ? -3.287 0.029 -0.007 1.00 96.69 122 ILE A N 1
ATOM 1001 C CA . ILE A 1 122 ? -4.055 -0.606 -1.078 1.00 96.69 122 ILE A CA 1
ATOM 1002 C C . ILE A 1 122 ? -3.610 -0.001 -2.404 1.00 96.69 122 ILE A C 1
ATOM 1004 O O . ILE A 1 122 ? -3.753 1.203 -2.620 1.00 96.69 122 ILE A O 1
ATOM 1008 N N . ILE A 1 123 ? -3.067 -0.825 -3.301 1.00 97.56 123 ILE A N 1
ATOM 1009 C CA . ILE A 1 123 ? -2.680 -0.377 -4.639 1.00 97.56 123 ILE A CA 1
ATOM 1010 C C . ILE A 1 123 ? -3.945 -0.009 -5.411 1.00 97.56 123 ILE A C 1
ATOM 1012 O O . ILE A 1 123 ? -4.829 -0.839 -5.612 1.00 97.56 123 ILE A O 1
ATOM 1016 N N . ARG A 1 124 ? -4.010 1.235 -5.879 1.00 94.75 124 ARG A N 1
ATOM 1017 C CA . ARG A 1 124 ? -5.034 1.702 -6.815 1.00 94.75 124 ARG A CA 1
ATOM 1018 C C . ARG A 1 124 ? -4.471 1.702 -8.232 1.00 94.75 124 ARG A C 1
ATOM 1020 O O . ARG A 1 124 ? -3.270 1.522 -8.420 1.00 94.75 124 ARG A O 1
ATOM 1027 N N . THR A 1 125 ? -5.345 1.888 -9.222 1.00 87.88 125 THR A N 1
ATOM 1028 C CA . THR A 1 125 ? -5.091 1.761 -10.670 1.00 87.88 125 THR A CA 1
ATOM 1029 C C . THR A 1 125 ? -3.648 2.092 -11.095 1.00 87.88 125 THR A C 1
ATOM 1031 O O . THR A 1 125 ? -3.327 3.262 -11.340 1.00 87.88 125 THR A O 1
ATOM 1034 N N . PRO A 1 126 ? -2.770 1.075 -11.236 1.00 90.12 126 PRO A N 1
ATOM 1035 C CA . PRO A 1 126 ? -1.420 1.274 -11.744 1.00 90.12 126 PRO A CA 1
ATOM 1036 C C . PRO A 1 126 ? -1.491 1.757 -13.191 1.00 90.12 126 PRO A C 1
ATOM 1038 O O . PRO A 1 126 ? -2.238 1.204 -13.999 1.00 90.12 126 PRO A O 1
ATOM 1041 N N . THR A 1 127 ? -0.717 2.783 -13.528 1.00 93.69 127 THR A N 1
ATOM 1042 C CA . THR A 1 127 ? -0.786 3.437 -14.840 1.00 93.69 127 THR A CA 1
ATOM 1043 C C . THR A 1 127 ? 0.536 3.290 -15.577 1.00 93.69 127 THR A C 1
ATOM 1045 O O . THR A 1 127 ? 1.586 3.663 -15.056 1.00 93.69 127 THR A O 1
ATOM 1048 N N . ASP A 1 128 ? 0.487 2.780 -16.807 1.00 91.31 128 ASP A N 1
ATOM 1049 C CA . ASP A 1 128 ? 1.664 2.702 -17.671 1.00 91.31 128 ASP A CA 1
ATOM 1050 C C . ASP A 1 128 ? 1.894 4.035 -18.394 1.00 91.31 128 ASP A C 1
ATOM 1052 O O . ASP A 1 128 ? 0.992 4.607 -19.010 1.00 91.31 128 ASP A O 1
ATOM 1056 N N . ILE A 1 129 ? 3.127 4.524 -18.324 1.00 88.56 129 ILE A N 1
ATOM 1057 C CA . ILE A 1 129 ? 3.601 5.773 -18.910 1.00 88.56 129 ILE A CA 1
ATOM 1058 C C . ILE A 1 129 ? 4.738 5.435 -19.867 1.00 88.56 129 ILE A C 1
ATOM 1060 O O . ILE A 1 129 ? 5.739 4.841 -19.478 1.00 88.56 129 ILE A O 1
ATOM 1064 N N . ASN A 1 130 ? 4.601 5.868 -21.117 1.00 85.12 130 ASN A N 1
ATOM 1065 C CA . ASN A 1 130 ? 5.652 5.775 -22.123 1.00 85.12 130 ASN A CA 1
ATOM 1066 C C . ASN A 1 130 ? 6.121 7.187 -22.469 1.00 85.12 130 ASN A C 1
ATOM 1068 O O . ASN A 1 130 ? 5.420 7.921 -23.167 1.00 85.12 130 ASN A O 1
ATOM 1072 N N . ASP A 1 131 ? 7.297 7.571 -21.978 1.00 80.50 131 ASP A N 1
ATOM 1073 C CA . ASP A 1 131 ? 7.925 8.851 -22.299 1.00 80.50 131 ASP A CA 1
ATOM 1074 C C . ASP A 1 131 ? 9.361 8.665 -22.819 1.00 80.50 131 ASP A C 1
ATOM 1076 O O . ASP A 1 131 ? 9.817 7.549 -23.077 1.00 80.50 131 ASP A O 1
ATOM 1080 N N . GLY A 1 132 ? 10.084 9.771 -23.018 1.00 74.19 132 GLY A N 1
ATOM 1081 C CA . GLY A 1 132 ? 11.462 9.748 -23.518 1.00 74.19 132 GLY A CA 1
ATOM 1082 C C . GLY A 1 132 ? 12.478 9.039 -22.607 1.00 74.19 132 GLY A C 1
ATOM 1083 O O . GLY A 1 132 ? 13.612 8.848 -23.038 1.00 74.19 132 GLY A O 1
ATOM 1084 N N . ASN A 1 133 ? 12.095 8.643 -21.387 1.00 73.88 133 ASN A N 1
ATOM 1085 C CA . ASN A 1 133 ? 12.933 7.925 -20.426 1.00 73.88 133 ASN A CA 1
ATOM 1086 C C . ASN A 1 133 ? 12.625 6.417 -20.365 1.00 73.88 133 ASN A C 1
ATOM 1088 O O . ASN A 1 133 ? 13.172 5.724 -19.508 1.00 73.88 133 ASN A O 1
ATOM 1092 N N . GLY A 1 134 ? 11.785 5.908 -21.271 1.00 82.75 134 GLY A N 1
ATOM 1093 C CA . GLY A 1 134 ? 11.405 4.498 -21.343 1.00 82.75 134 GLY A CA 1
ATOM 1094 C C . GLY A 1 134 ? 10.054 4.188 -20.682 1.00 82.75 134 GLY A C 1
ATOM 1095 O O . GLY A 1 134 ? 9.397 5.082 -20.143 1.00 82.75 134 GLY A O 1
ATOM 1096 N N . PRO A 1 135 ? 9.608 2.923 -20.761 1.00 89.88 135 PRO A N 1
ATOM 1097 C CA . PRO A 1 135 ? 8.322 2.493 -20.224 1.00 89.88 135 PRO A CA 1
ATOM 1098 C C . PRO A 1 135 ? 8.366 2.407 -18.689 1.00 89.88 135 PRO A C 1
ATOM 1100 O O . PRO A 1 135 ? 9.176 1.681 -18.110 1.00 89.88 135 PRO A O 1
ATOM 1103 N N . ARG A 1 136 ? 7.479 3.137 -18.007 1.00 92.81 136 ARG A N 1
ATOM 1104 C CA . ARG A 1 136 ? 7.371 3.180 -16.539 1.00 92.81 136 ARG A CA 1
ATOM 1105 C C . ARG A 1 136 ? 5.952 2.851 -16.098 1.00 92.81 136 ARG A C 1
ATOM 1107 O O . ARG A 1 136 ? 5.001 3.307 -16.719 1.00 92.81 136 ARG A O 1
ATOM 1114 N N . LYS A 1 137 ? 5.796 2.103 -15.009 1.00 94.75 137 LYS A N 1
ATOM 1115 C CA . LYS A 1 137 ? 4.512 1.919 -14.326 1.00 94.75 137 LYS A CA 1
ATOM 1116 C C . LYS A 1 137 ? 4.504 2.831 -13.108 1.00 94.75 137 LYS A C 1
ATOM 1118 O O . LYS A 1 137 ? 5.331 2.658 -12.215 1.00 94.75 137 LYS A O 1
ATOM 1123 N N . GLN A 1 138 ? 3.608 3.811 -13.098 1.00 95.44 138 GLN A N 1
ATOM 1124 C CA . GLN A 1 138 ? 3.354 4.674 -11.951 1.00 95.44 138 GLN A CA 1
ATOM 1125 C C . GLN A 1 138 ? 2.275 4.040 -11.075 1.00 95.44 138 GLN A C 1
ATOM 1127 O O . GLN A 1 138 ? 1.238 3.597 -11.571 1.00 95.44 138 GLN A O 1
ATOM 1132 N N . VAL A 1 139 ? 2.525 4.007 -9.772 1.00 97.12 139 VAL A N 1
ATOM 1133 C CA . VAL A 1 139 ? 1.643 3.397 -8.783 1.00 97.12 139 VAL A CA 1
ATOM 1134 C C . VAL A 1 139 ? 1.268 4.442 -7.749 1.00 97.12 139 VAL A C 1
ATOM 1136 O O . VAL A 1 139 ? 2.137 5.107 -7.184 1.00 97.12 139 VAL A O 1
ATOM 1139 N N . PHE A 1 140 ? -0.033 4.555 -7.507 1.00 96.81 140 PHE A N 1
ATOM 1140 C CA . PHE A 1 140 ? -0.605 5.265 -6.376 1.00 96.81 140 PHE A CA 1
ATOM 1141 C C . PHE A 1 140 ? -1.292 4.237 -5.479 1.00 96.81 140 PHE A C 1
ATOM 1143 O O . PHE A 1 140 ? -2.026 3.377 -5.968 1.00 96.81 140 PHE A O 1
ATOM 1150 N N . ALA A 1 141 ? -1.041 4.315 -4.181 1.00 96.88 141 ALA A N 1
ATOM 1151 C CA . ALA A 1 141 ? -1.662 3.469 -3.184 1.00 96.88 141 ALA A CA 1
ATOM 1152 C C . ALA A 1 141 ? -2.132 4.322 -2.002 1.00 96.88 141 ALA A C 1
ATOM 1154 O O . ALA A 1 141 ? -1.423 5.226 -1.554 1.00 96.88 141 ALA A O 1
ATOM 1155 N N . GLU A 1 142 ? -3.327 4.036 -1.507 1.00 95.75 142 GLU A N 1
ATOM 1156 C CA . GLU A 1 142 ? -3.927 4.711 -0.351 1.00 95.75 142 GLU A CA 1
ATOM 1157 C C . GLU A 1 142 ? -3.770 3.867 0.912 1.00 95.75 142 GLU A C 1
ATOM 1159 O O . GLU A 1 142 ? -3.429 2.688 0.826 1.00 95.75 142 GLU A O 1
ATOM 1164 N N . GLY A 1 143 ? -3.983 4.462 2.083 1.00 94.69 143 GLY A N 1
ATOM 1165 C CA . GLY A 1 143 ? -3.876 3.765 3.363 1.00 94.69 143 GLY A CA 1
ATOM 1166 C C . GLY A 1 143 ? -4.728 2.495 3.413 1.00 94.69 143 GLY A C 1
ATOM 1167 O O . GLY A 1 143 ? -5.839 2.452 2.886 1.00 94.69 143 GLY A O 1
ATOM 1168 N N . GLY A 1 144 ? -4.207 1.444 4.054 1.00 93.44 144 GLY A N 1
ATOM 1169 C CA . GLY A 1 144 ? -4.928 0.180 4.239 1.00 93.44 144 GLY A CA 1
ATOM 1170 C C . GLY A 1 144 ? -6.313 0.355 4.870 1.00 93.44 144 GLY A C 1
ATOM 1171 O O . GLY A 1 144 ? -7.233 -0.405 4.578 1.00 93.44 144 GLY A O 1
ATOM 1172 N N . ASP A 1 145 ? -6.475 1.377 5.710 1.00 90.38 145 ASP A N 1
ATOM 1173 C CA . ASP A 1 145 ? -7.705 1.703 6.432 1.00 90.38 145 ASP A CA 1
ATOM 1174 C C . ASP A 1 145 ? -8.857 2.130 5.517 1.00 90.38 145 ASP A C 1
ATOM 1176 O O . ASP A 1 145 ? -10.018 2.032 5.916 1.00 90.38 145 ASP A O 1
ATOM 1180 N N . TYR A 1 146 ? -8.569 2.518 4.273 1.00 91.38 146 TYR A N 1
ATOM 1181 C CA . TYR A 1 146 ? -9.599 2.826 3.284 1.00 91.38 146 TYR A CA 1
ATOM 1182 C C . TYR A 1 146 ? -10.457 1.606 2.912 1.00 91.38 146 TYR A C 1
ATOM 1184 O O . TYR A 1 146 ? -11.564 1.782 2.408 1.00 91.38 146 TYR A O 1
ATOM 1192 N N . GLU A 1 147 ? -10.022 0.382 3.237 1.00 89.38 147 GLU A N 1
ATOM 1193 C CA . GLU A 1 147 ? -10.868 -0.822 3.200 1.00 89.38 147 GLU A CA 1
ATOM 1194 C C . GLU A 1 147 ? -12.176 -0.641 3.993 1.00 89.38 147 GLU A C 1
ATOM 1196 O O . GLU A 1 147 ? -13.214 -1.164 3.603 1.00 89.38 147 GLU A O 1
ATOM 1201 N N . LEU A 1 148 ? -12.152 0.144 5.076 1.00 90.56 148 LEU A N 1
ATOM 1202 C CA . LEU A 1 148 ? -13.318 0.376 5.933 1.00 90.56 148 LEU A CA 1
ATOM 1203 C C . LEU A 1 148 ? -14.369 1.302 5.303 1.00 90.56 148 LEU A C 1
ATOM 1205 O O . LEU A 1 148 ? -15.480 1.391 5.823 1.00 90.56 148 LEU A O 1
ATOM 1209 N N . ILE A 1 149 ? -14.040 2.026 4.228 1.00 87.00 149 ILE A N 1
ATOM 1210 C CA . ILE A 1 149 ? -14.966 2.977 3.590 1.00 87.00 149 ILE A CA 1
ATOM 1211 C C . ILE A 1 149 ? -16.096 2.243 2.856 1.00 87.00 149 ILE A C 1
ATOM 1213 O O . ILE A 1 149 ? -17.216 2.757 2.796 1.00 87.00 149 ILE A O 1
ATOM 1217 N N . ASP A 1 150 ? -15.825 1.043 2.340 1.00 78.06 150 ASP A N 1
ATOM 1218 C CA . ASP A 1 150 ? -16.802 0.245 1.593 1.00 78.06 150 ASP A CA 1
ATOM 1219 C C . ASP A 1 150 ? -17.791 -0.506 2.510 1.00 78.06 150 ASP A C 1
ATOM 1221 O O . ASP A 1 150 ? -18.862 -0.933 2.063 1.00 78.06 150 ASP A O 1
ATOM 1225 N N . ASP A 1 151 ? -17.490 -0.609 3.808 1.00 79.94 151 ASP A N 1
ATOM 1226 C CA . ASP A 1 151 ? -18.318 -1.311 4.786 1.00 79.94 151 ASP A CA 1
ATOM 1227 C C . ASP A 1 151 ? -19.412 -0.406 5.374 1.00 79.94 151 ASP A C 1
ATOM 1229 O O . ASP A 1 151 ? -19.188 0.461 6.224 1.00 79.94 151 ASP A O 1
ATOM 1233 N N . PHE A 1 152 ? -20.661 -0.644 4.963 1.00 82.38 152 PHE A N 1
ATOM 1234 C CA . PHE A 1 152 ? -21.814 0.079 5.498 1.00 82.38 152 PHE A CA 1
ATOM 1235 C C . PHE A 1 152 ? -22.418 -0.610 6.728 1.00 82.38 152 PHE A C 1
ATOM 1237 O O . PHE A 1 152 ? -22.953 -1.717 6.650 1.00 82.38 152 PHE A O 1
ATOM 1244 N N . ILE A 1 153 ? -22.443 0.097 7.860 1.00 83.69 153 ILE A N 1
ATOM 1245 C CA . ILE A 1 153 ? -23.080 -0.379 9.093 1.00 83.69 153 ILE A CA 1
ATOM 1246 C C . ILE A 1 153 ? -24.465 0.249 9.237 1.00 83.69 153 ILE A C 1
ATOM 1248 O O . ILE A 1 153 ? -24.614 1.440 9.512 1.00 83.69 153 ILE A O 1
ATOM 1252 N N . SER A 1 154 ? -25.505 -0.574 9.113 1.00 83.06 154 SER A N 1
ATOM 1253 C CA . SER A 1 154 ? -26.886 -0.141 9.324 1.00 83.06 154 SER A CA 1
ATOM 1254 C C . SER A 1 154 ? -27.352 -0.400 10.758 1.00 83.06 154 SER A C 1
ATOM 1256 O O . SER A 1 154 ? -27.290 -1.531 11.235 1.00 83.06 154 SER A O 1
ATOM 1258 N N . GLY A 1 155 ? -27.914 0.616 11.417 1.00 81.25 155 GLY A N 1
ATOM 1259 C CA . GLY A 1 155 ? -28.718 0.425 12.632 1.00 81.25 155 GLY A CA 1
ATOM 1260 C C . GLY A 1 155 ? -27.941 0.183 13.930 1.00 81.25 155 GLY A C 1
ATOM 1261 O O . GLY A 1 155 ? -28.556 -0.173 14.933 1.00 81.25 155 GLY A O 1
ATOM 1262 N N . TYR A 1 156 ? -26.623 0.399 13.950 1.00 85.00 156 TYR A N 1
ATOM 1263 C CA . TYR A 1 156 ? -25.865 0.373 15.198 1.00 85.00 156 TYR A CA 1
ATOM 1264 C C . TYR A 1 156 ? -26.242 1.570 16.083 1.00 85.00 156 TYR A C 1
ATOM 1266 O O . TYR A 1 156 ? -26.062 2.729 15.709 1.00 85.00 156 TYR A O 1
ATOM 1274 N N . GLN A 1 157 ? -26.761 1.280 17.273 1.00 84.75 157 GLN A N 1
ATOM 1275 C CA . GLN A 1 157 ? -26.994 2.252 18.335 1.00 84.75 157 GLN A CA 1
ATOM 1276 C C . GLN A 1 157 ? -26.455 1.674 19.636 1.00 84.75 157 GLN A C 1
ATOM 1278 O O . GLN A 1 157 ? -26.765 0.537 19.991 1.00 84.75 157 GLN A O 1
ATOM 1283 N N . ALA A 1 158 ? -25.677 2.465 20.365 1.00 85.62 158 ALA A N 1
ATOM 1284 C CA . ALA A 1 158 ? -25.199 2.094 21.685 1.00 85.62 158 ALA A CA 1
ATOM 1285 C C . ALA A 1 158 ? -25.338 3.280 22.637 1.00 85.62 158 ALA A C 1
ATOM 1287 O O . ALA A 1 158 ? -24.990 4.408 22.293 1.00 85.62 158 ALA A O 1
ATOM 1288 N N . ASN A 1 159 ? -25.849 3.005 23.835 1.00 89.12 159 ASN A N 1
ATOM 1289 C CA . ASN A 1 159 ? -26.020 3.981 24.905 1.00 89.12 159 ASN A CA 1
ATOM 1290 C C . ASN A 1 159 ? -25.075 3.621 26.052 1.00 89.12 159 ASN A C 1
ATOM 1292 O O . ASN A 1 159 ? -24.899 2.442 26.345 1.00 89.12 159 ASN A O 1
ATOM 1296 N N . GLU A 1 160 ? -24.485 4.632 26.692 1.00 92.81 160 GLU A N 1
ATOM 1297 C CA . GLU A 1 160 ? -23.643 4.472 27.893 1.00 92.81 160 GLU A CA 1
ATOM 1298 C C . GLU A 1 160 ? -22.420 3.543 27.719 1.00 92.81 160 GLU A C 1
ATOM 1300 O O . GLU A 1 160 ? -21.894 3.002 28.690 1.00 92.81 160 GLU A O 1
ATOM 1305 N N . VAL A 1 161 ? -21.922 3.379 26.488 1.00 93.81 161 VAL A N 1
ATOM 1306 C CA . VAL A 1 161 ? -20.703 2.604 26.199 1.00 93.81 161 VAL A CA 1
ATOM 1307 C C . VAL A 1 161 ? -19.484 3.506 26.011 1.00 93.81 161 VAL A C 1
ATOM 1309 O O . VAL A 1 161 ? -19.594 4.669 25.624 1.00 93.81 161 VAL A O 1
ATOM 1312 N N . THR A 1 162 ? -18.293 2.956 26.249 1.00 93.75 162 THR A N 1
ATOM 1313 C CA . THR A 1 162 ? -17.034 3.656 25.952 1.00 93.75 162 THR A CA 1
ATOM 1314 C C . THR A 1 162 ? -16.746 3.672 24.448 1.00 93.75 162 THR A C 1
ATOM 1316 O O . THR A 1 162 ? -17.228 2.812 23.709 1.00 93.75 162 THR A O 1
ATOM 1319 N N . LEU A 1 163 ? -15.895 4.601 23.996 1.00 90.62 163 LEU A N 1
ATOM 1320 C CA . LEU A 1 163 ? -15.444 4.656 22.600 1.00 90.62 163 LEU A CA 1
ATOM 1321 C C . LEU A 1 163 ? -14.783 3.343 22.154 1.00 90.62 163 LEU A C 1
ATOM 1323 O O . LEU A 1 163 ? -15.073 2.853 21.068 1.00 90.62 163 LEU A O 1
ATOM 1327 N N . SER A 1 164 ? -13.940 2.747 23.003 1.00 92.88 164 SER A N 1
ATOM 1328 C CA . SER A 1 164 ? -13.278 1.473 22.701 1.00 92.88 164 SER A CA 1
ATOM 1329 C C . SER A 1 164 ? -14.294 0.342 22.521 1.00 92.88 164 SER A C 1
ATOM 1331 O O . SER A 1 164 ? -14.208 -0.405 21.549 1.00 92.88 164 SER A O 1
ATOM 1333 N N . THR A 1 165 ? -15.305 0.259 23.393 1.00 92.94 165 THR A N 1
ATOM 1334 C CA . THR A 1 165 ? -16.401 -0.716 23.268 1.00 92.94 165 THR A CA 1
ATOM 1335 C C . THR A 1 165 ? -17.185 -0.514 21.973 1.00 92.94 165 THR A C 1
ATOM 1337 O O . THR A 1 165 ? -17.468 -1.481 21.264 1.00 92.94 165 THR A O 1
ATOM 1340 N N . ALA A 1 166 ? -17.510 0.739 21.645 1.00 92.62 166 ALA A N 1
ATOM 1341 C CA . ALA A 1 166 ? -18.263 1.049 20.442 1.00 92.62 166 ALA A CA 1
ATOM 1342 C C . ALA A 1 166 ? -17.483 0.701 19.168 1.00 92.62 166 ALA A C 1
ATOM 1344 O O . ALA A 1 166 ? -18.000 -0.018 18.317 1.00 92.62 166 ALA A O 1
ATOM 1345 N N . LEU A 1 167 ? -16.223 1.133 19.071 1.00 91.56 167 LEU A N 1
ATOM 1346 C CA . LEU A 1 167 ? -15.361 0.838 17.925 1.00 91.56 167 LEU A CA 1
ATOM 1347 C C . LEU A 1 167 ? -15.074 -0.659 17.785 1.00 91.56 167 LEU A C 1
ATOM 1349 O O . LEU A 1 167 ? -15.107 -1.178 16.678 1.00 91.56 167 LEU A O 1
ATOM 1353 N N . SER A 1 168 ? -14.869 -1.374 18.893 1.00 92.31 168 SER A N 1
ATOM 1354 C CA . SER A 1 168 ? -14.659 -2.830 18.849 1.00 92.31 168 SER A CA 1
ATOM 1355 C C . SER A 1 168 ? -15.867 -3.567 18.271 1.00 92.31 168 SER A C 1
ATOM 1357 O O . SER A 1 168 ? -15.702 -4.583 17.607 1.00 92.31 168 SER A O 1
ATOM 1359 N N . THR A 1 169 ? -17.076 -3.053 18.510 1.00 90.81 169 THR A N 1
ATOM 1360 C CA . THR A 1 169 ? -18.309 -3.625 17.951 1.00 90.81 169 THR A CA 1
ATOM 1361 C C . THR A 1 169 ? -18.441 -3.296 16.465 1.00 90.81 169 THR A C 1
ATOM 1363 O O . THR A 1 169 ? -18.73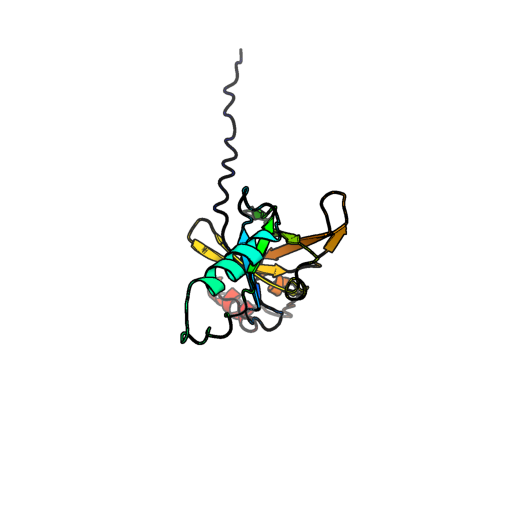2 -4.174 15.661 1.00 90.81 169 THR A O 1
ATOM 1366 N N . VAL A 1 170 ? -18.180 -2.039 16.096 1.00 90.38 170 VAL A N 1
ATOM 1367 C CA . VAL A 1 170 ? -18.193 -1.548 14.707 1.00 90.38 170 VAL A CA 1
ATOM 1368 C C . VAL A 1 170 ? -17.214 -2.331 13.827 1.00 90.38 170 VAL A C 1
ATOM 1370 O O . VAL A 1 170 ? -17.570 -2.732 12.727 1.00 90.38 170 VAL A O 1
ATOM 1373 N N . LEU A 1 171 ? -16.009 -2.603 14.329 1.00 92.25 171 LEU A N 1
ATOM 1374 C CA . LEU A 1 171 ? -14.949 -3.295 13.591 1.00 92.25 171 LEU A CA 1
ATOM 1375 C C . LEU A 1 171 ? -15.028 -4.826 13.691 1.00 92.25 171 LEU A C 1
ATOM 1377 O O . LEU A 1 171 ? -14.179 -5.517 13.145 1.00 92.25 171 LEU A O 1
ATOM 1381 N N . GLN A 1 172 ? -16.024 -5.392 14.381 1.00 89.88 172 GLN A N 1
ATOM 1382 C CA . GLN A 1 172 ? -16.057 -6.830 14.681 1.00 89.88 172 GLN A CA 1
ATOM 1383 C C . GLN A 1 172 ? -16.068 -7.721 13.425 1.00 89.88 172 GLN A C 1
ATOM 1385 O O . GLN A 1 172 ? -15.601 -8.859 13.475 1.00 89.88 172 GLN A O 1
ATOM 1390 N N . ALA A 1 173 ? -16.619 -7.220 12.318 1.00 87.81 173 ALA A N 1
ATOM 1391 C CA . ALA A 1 173 ? -16.683 -7.931 11.043 1.00 87.81 173 ALA A CA 1
ATOM 1392 C C . ALA A 1 173 ? -15.455 -7.699 10.144 1.00 87.81 173 ALA A C 1
ATOM 1394 O O . ALA A 1 173 ? -15.404 -8.257 9.052 1.00 87.81 173 ALA A O 1
ATOM 1395 N N . THR A 1 174 ? -14.477 -6.907 10.589 1.00 90.62 174 THR A N 1
ATOM 1396 C CA . THR A 1 174 ? -13.300 -6.532 9.800 1.00 90.62 174 THR A CA 1
ATOM 1397 C C . THR A 1 174 ? -12.025 -7.085 10.439 1.00 90.62 174 THR A C 1
ATOM 1399 O O . THR A 1 174 ? -12.021 -7.590 11.565 1.00 90.62 174 THR A O 1
ATOM 1402 N N . ARG A 1 175 ? -10.904 -7.012 9.716 1.00 90.56 175 ARG A N 1
ATOM 1403 C CA . ARG A 1 175 ? -9.584 -7.374 10.266 1.00 90.56 175 ARG A CA 1
ATOM 1404 C C . ARG A 1 175 ? -8.991 -6.298 11.188 1.00 90.56 175 ARG A C 1
ATOM 1406 O O . ARG A 1 175 ? -7.995 -6.556 11.867 1.00 90.56 175 ARG A O 1
ATOM 1413 N N . TRP A 1 176 ? -9.604 -5.117 11.233 1.00 90.88 176 TRP A N 1
ATOM 1414 C CA . TRP A 1 176 ? -9.127 -3.960 11.981 1.00 90.88 176 TRP A CA 1
ATOM 1415 C C . TRP A 1 176 ? -9.466 -4.070 13.468 1.00 90.88 176 TRP A C 1
ATOM 1417 O O . TRP A 1 176 ? -10.484 -4.635 13.865 1.00 90.88 176 TRP A O 1
ATOM 1427 N N . ARG A 1 177 ? -8.591 -3.534 14.322 1.00 90.69 177 ARG A N 1
ATOM 1428 C CA . ARG A 1 177 ? -8.753 -3.566 15.782 1.00 90.69 177 ARG A CA 1
ATOM 1429 C C . ARG A 1 177 ? -8.508 -2.192 16.377 1.00 90.69 177 ARG A C 1
ATOM 1431 O O . ARG A 1 177 ? -7.871 -1.338 15.773 1.00 90.69 177 ARG A O 1
ATOM 1438 N N . VAL A 1 178 ? -9.050 -1.989 17.572 1.00 90.69 178 VAL A N 1
ATOM 1439 C CA . VAL A 1 178 ? -8.857 -0.755 18.331 1.00 90.69 178 VAL A CA 1
ATOM 1440 C C . VAL A 1 178 ? -7.515 -0.804 19.058 1.00 90.69 178 VAL A C 1
ATOM 1442 O O . VAL A 1 178 ? -7.328 -1.681 19.903 1.00 90.69 178 VAL A O 1
ATOM 1445 N N . GLY A 1 179 ? -6.664 0.195 18.803 1.00 80.50 179 GLY A N 1
ATOM 1446 C CA . GLY A 1 179 ? -5.352 0.361 19.449 1.00 80.50 179 GLY A CA 1
ATOM 1447 C C . GLY A 1 179 ? -4.288 -0.580 18.905 1.00 80.50 179 GLY A C 1
ATOM 1448 O O . GLY A 1 179 ? -3.291 -0.760 19.637 1.00 80.50 179 GLY A O 1
#

Sequence (179 aa):
ERALFLWGRRNRMNTKRTPIWIYDKDEILRLILLPADPYTKMSTQGMEIQQMASMFYGSEVQPEPPAEDRTIPYFNGRYTEQLNGEVSLEFEVPADHENVGYIENDGRAVIRDHDGNFVEFIIRTPTDINDGNGPRKQVFAEGGDYELIDDFISGYQANEVTLSTALSTVLQATRWRVG